Protein AF-A0A2N4T3F5-F1 (afdb_monomer_lite)

Organism: NCBI:txid446860

Secondary structure (DSSP, 8-state):
-------------------------SSGGGS-TT----SSHHHHHHHHHHTT-------EEE-TTTT--EEEEESSSSEEEEEESSHHHHHHHHHHHHTSTT-EEEEETTEEEEES-HHHHHHHHHHH--EEEE---

Sequence (137 aa):
MRRTTTTALLSLTALALTGCGPSTPAVESMIPAGGVRFDDAGALRRAVVEAGARCPGEQVVRDTGGGTDSTVLACDQDLLLGVADSERMEQQMIEGLEGIDGIHYLVQGNWVAASQDRARLEEIREDLGGEITSTSR

pLDDT: mean 79.3, std 19.13, range [38.88, 96.62]

Radius of gyration: 26.07 Å; chains: 1; bounding box: 35×50×102 Å

Structure (mmCIF, N/CA/C/O backbone):
data_AF-A0A2N4T3F5-F1
#
_entry.id   AF-A0A2N4T3F5-F1
#
loop_
_atom_site.group_PDB
_atom_site.id
_atom_site.type_symbol
_atom_site.label_atom_id
_atom_site.label_alt_id
_atom_site.label_comp_id
_atom_site.label_asym_id
_atom_site.label_entity_id
_atom_site.label_seq_id
_atom_site.pdbx_PDB_ins_code
_atom_site.Cartn_x
_atom_site.Cartn_y
_atom_site.Cartn_z
_atom_site.occupancy
_atom_site.B_iso_or_equiv
_atom_site.auth_seq_id
_atom_site.auth_comp_id
_atom_site.auth_asym_id
_atom_site.auth_atom_id
_atom_site.pdbx_PDB_model_num
ATOM 1 N N . MET A 1 1 ? 19.563 -31.523 82.888 1.00 38.88 1 MET A N 1
ATOM 2 C CA . MET A 1 1 ? 20.868 -31.398 82.190 1.00 38.88 1 MET A CA 1
ATOM 3 C C . MET A 1 1 ? 20.667 -31.912 80.762 1.00 38.88 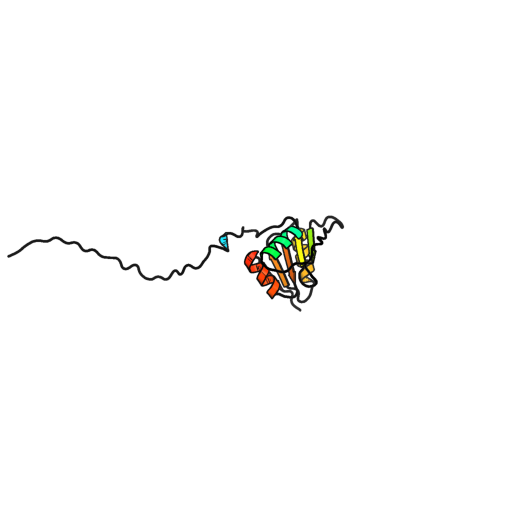1 MET A C 1
ATOM 5 O O . MET A 1 1 ? 20.161 -33.013 80.643 1.00 38.88 1 MET A O 1
ATOM 9 N N . ARG A 1 2 ? 20.649 -31.037 79.733 1.00 46.22 2 ARG A N 1
ATOM 10 C CA . ARG A 1 2 ? 21.718 -30.798 78.711 1.00 46.22 2 ARG A CA 1
ATOM 11 C C . ARG A 1 2 ? 22.147 -32.093 77.986 1.00 46.22 2 ARG A C 1
ATOM 13 O O . ARG A 1 2 ? 22.537 -33.003 78.693 1.00 46.22 2 ARG A O 1
ATOM 20 N N . ARG A 1 3 ? 22.214 -32.270 76.656 1.00 47.47 3 ARG A N 1
ATOM 21 C CA . ARG A 1 3 ? 22.131 -31.522 75.361 1.00 47.47 3 ARG A CA 1
ATOM 22 C C . ARG A 1 3 ? 21.844 -32.631 74.282 1.00 47.47 3 ARG A C 1
ATOM 24 O O . ARG A 1 3 ? 21.916 -33.796 74.644 1.00 47.47 3 ARG A O 1
ATOM 31 N N . THR A 1 4 ? 21.517 -32.457 72.993 1.00 50.81 4 THR A N 1
ATOM 32 C CA . THR A 1 4 ? 22.146 -31.633 71.940 1.00 50.81 4 THR A CA 1
ATOM 33 C C . THR A 1 4 ? 21.348 -31.786 70.618 1.00 50.81 4 THR A C 1
ATOM 35 O O . THR A 1 4 ? 21.002 -32.901 70.250 1.00 50.81 4 THR A O 1
ATOM 38 N N . THR A 1 5 ? 21.078 -30.655 69.950 1.00 55.38 5 THR A N 1
ATOM 39 C CA . THR A 1 5 ? 21.082 -30.366 68.488 1.00 55.38 5 THR A CA 1
ATOM 40 C C . THR A 1 5 ? 20.755 -31.450 67.449 1.00 55.38 5 THR A C 1
ATOM 42 O O . THR A 1 5 ? 21.486 -32.425 67.342 1.00 55.38 5 THR A O 1
ATOM 45 N N . THR A 1 6 ? 19.859 -31.139 66.498 1.00 55.00 6 THR A N 1
ATOM 46 C CA . THR A 1 6 ? 20.244 -30.904 65.085 1.00 55.00 6 THR A CA 1
ATOM 47 C C . THR A 1 6 ? 19.205 -30.026 64.382 1.00 55.00 6 THR A C 1
ATOM 49 O O . THR A 1 6 ? 17.999 -30.224 64.482 1.00 55.00 6 THR A O 1
ATOM 52 N N . THR A 1 7 ? 19.741 -29.013 63.721 1.00 55.56 7 THR A N 1
ATOM 53 C CA . THR A 1 7 ? 19.132 -27.943 62.942 1.00 55.56 7 THR A CA 1
ATOM 54 C C . THR A 1 7 ? 18.691 -28.453 61.569 1.00 55.56 7 THR A C 1
ATOM 56 O O . THR A 1 7 ? 19.468 -29.130 60.905 1.00 55.56 7 THR A O 1
ATOM 59 N N . ALA A 1 8 ? 17.516 -28.050 61.089 1.00 49.25 8 ALA A N 1
ATOM 60 C CA . ALA A 1 8 ? 17.237 -27.974 59.654 1.00 49.25 8 ALA A CA 1
ATOM 61 C C . ALA A 1 8 ? 16.260 -26.818 59.403 1.00 49.25 8 ALA A C 1
ATOM 63 O O . ALA A 1 8 ? 15.043 -26.973 59.425 1.00 49.25 8 ALA A O 1
ATOM 64 N N . LEU A 1 9 ? 16.835 -25.627 59.237 1.00 51.06 9 LEU A N 1
ATOM 65 C CA . LEU A 1 9 ? 16.166 -24.454 58.688 1.00 51.06 9 LEU A CA 1
ATOM 66 C C . LEU A 1 9 ? 15.912 -24.715 57.201 1.00 51.06 9 LEU A C 1
ATOM 68 O O . LEU A 1 9 ? 16.823 -24.593 56.387 1.00 51.06 9 LEU A O 1
ATOM 72 N N . LEU A 1 10 ? 14.684 -25.080 56.843 1.00 47.75 10 LEU A N 1
ATOM 73 C CA . LEU A 1 10 ? 14.211 -24.982 55.465 1.00 47.75 10 LEU A CA 1
ATOM 74 C C . LEU A 1 10 ? 13.584 -23.602 55.290 1.00 47.75 10 LEU A C 1
ATOM 76 O O . LEU A 1 10 ? 12.380 -23.403 55.427 1.00 47.75 10 LEU A O 1
ATOM 80 N N . SER A 1 11 ? 14.457 -22.631 55.041 1.00 50.91 11 SER A N 1
ATOM 81 C CA . SER A 1 11 ? 14.095 -21.303 54.567 1.00 50.91 11 SER A CA 1
ATOM 82 C C . SER A 1 11 ? 13.533 -21.441 53.151 1.00 50.91 11 SER A C 1
ATOM 84 O O . SER A 1 11 ? 14.293 -21.446 52.185 1.00 50.91 11 SER A O 1
ATOM 86 N N . LEU A 1 12 ? 12.212 -21.584 53.009 1.00 48.00 12 LEU A N 1
ATOM 87 C CA . LEU A 1 12 ? 11.568 -21.344 51.720 1.00 48.00 12 LEU A CA 1
ATOM 88 C C . LEU A 1 12 ? 11.599 -19.839 51.471 1.00 48.00 12 LEU A C 1
ATOM 90 O O . LEU A 1 12 ? 10.837 -19.067 52.051 1.00 48.00 12 LEU A O 1
ATOM 94 N N . THR A 1 13 ? 12.534 -19.434 50.623 1.00 58.72 13 THR A N 1
ATOM 95 C CA . THR A 1 13 ? 12.577 -18.135 49.969 1.00 58.72 13 THR A CA 1
ATOM 96 C C . THR A 1 13 ? 11.233 -17.888 49.289 1.00 58.72 13 THR A C 1
ATOM 98 O O . THR A 1 13 ? 10.911 -18.493 48.268 1.00 58.72 13 THR A O 1
ATOM 101 N N . ALA A 1 14 ? 10.434 -16.998 49.877 1.00 55.06 14 ALA A N 1
ATOM 102 C CA . ALA A 1 14 ? 9.305 -16.387 49.203 1.00 55.06 14 ALA A CA 1
ATOM 103 C C . ALA A 1 14 ? 9.847 -15.658 47.967 1.00 55.06 14 ALA A C 1
ATOM 105 O O . ALA A 1 14 ? 10.547 -14.651 48.093 1.00 55.06 14 ALA A O 1
ATOM 106 N N . LEU A 1 15 ? 9.575 -16.202 46.778 1.00 51.78 15 LEU A N 1
ATOM 107 C CA . LEU A 1 15 ? 9.784 -15.480 45.532 1.00 51.78 15 LEU A CA 1
ATOM 108 C C . LEU A 1 15 ? 8.882 -14.250 45.568 1.00 51.78 15 LEU A C 1
ATOM 110 O O . LEU A 1 15 ? 7.655 -14.348 45.592 1.00 51.78 15 LEU A O 1
ATOM 114 N N . ALA A 1 16 ? 9.534 -13.096 45.645 1.00 53.00 16 ALA A N 1
ATOM 115 C CA . ALA A 1 16 ? 8.909 -11.799 45.559 1.00 53.00 16 ALA A CA 1
ATOM 116 C C . ALA A 1 16 ? 8.069 -11.714 44.279 1.00 53.00 16 ALA A C 1
ATOM 118 O O . ALA A 1 16 ? 8.553 -11.981 43.178 1.00 53.00 16 ALA A O 1
ATOM 119 N N . LEU A 1 17 ? 6.810 -11.313 44.450 1.00 51.47 17 LEU A N 1
ATOM 120 C CA . LEU A 1 17 ? 5.971 -10.788 43.387 1.00 51.47 17 LEU A CA 1
ATOM 121 C C . LEU A 1 17 ? 6.626 -9.512 42.844 1.00 51.47 17 LEU A C 1
ATOM 123 O O . LEU A 1 17 ? 6.356 -8.412 43.319 1.00 51.47 17 LEU A O 1
ATOM 127 N N . THR A 1 18 ? 7.466 -9.642 41.828 1.00 54.97 18 THR A N 1
ATOM 128 C CA . THR A 1 18 ? 7.638 -8.577 40.843 1.00 54.97 18 THR A CA 1
ATOM 129 C C . THR A 1 18 ? 6.890 -9.025 39.606 1.00 54.97 18 THR A C 1
ATOM 131 O O . THR A 1 18 ? 7.305 -9.962 38.925 1.00 54.97 18 THR A O 1
ATOM 134 N N . GLY A 1 19 ? 5.736 -8.400 39.377 1.00 48.56 19 GLY A N 1
ATOM 135 C CA . GLY A 1 19 ? 4.934 -8.613 38.187 1.00 48.56 19 GLY A CA 1
ATOM 136 C C . GLY A 1 19 ? 5.783 -8.430 36.934 1.00 48.56 19 GLY A C 1
ATOM 137 O O . GLY A 1 19 ? 6.202 -7.327 36.608 1.00 48.56 19 GLY A O 1
ATOM 138 N N . CYS A 1 20 ? 6.011 -9.524 36.229 1.00 54.50 20 CYS A N 1
ATOM 139 C CA . CYS A 1 20 ? 6.160 -9.515 34.789 1.00 54.50 20 CYS A CA 1
ATOM 140 C C . CYS A 1 20 ? 4.959 -10.303 34.298 1.00 54.50 20 CYS A C 1
ATOM 142 O O . CYS A 1 20 ? 4.955 -11.533 34.312 1.00 54.50 20 CYS A O 1
ATOM 144 N N . GLY A 1 21 ? 3.894 -9.579 33.949 1.00 47.06 21 GLY A N 1
ATOM 145 C CA . GLY A 1 21 ? 2.911 -10.154 33.047 1.00 47.06 21 GLY A CA 1
ATOM 146 C C . GLY A 1 21 ? 3.652 -10.654 31.803 1.00 47.06 21 GLY A C 1
ATOM 147 O O . GLY A 1 21 ? 4.708 -10.105 31.469 1.00 47.06 21 GLY A O 1
ATOM 148 N N . PRO A 1 22 ? 3.161 -11.696 31.122 1.00 48.56 22 PRO A N 1
ATOM 149 C CA . PRO A 1 22 ? 3.634 -11.985 29.784 1.00 48.56 22 PRO A CA 1
ATOM 150 C C . PRO A 1 22 ? 3.194 -10.816 28.895 1.00 48.56 22 PRO A C 1
ATOM 1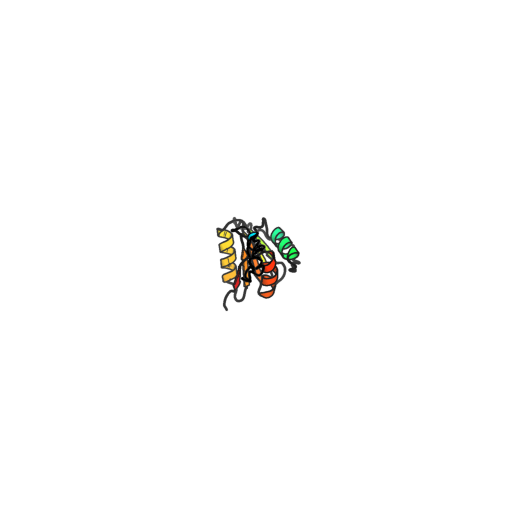52 O O . PRO A 1 22 ? 2.140 -10.853 28.271 1.00 48.56 22 PRO A O 1
ATOM 155 N N . SER A 1 23 ? 3.977 -9.739 28.885 1.00 51.09 23 SER A N 1
ATOM 156 C CA . SER A 1 23 ? 3.979 -8.772 27.801 1.00 51.09 23 SER A CA 1
ATOM 157 C C . SER A 1 23 ? 4.426 -9.574 26.598 1.00 51.09 23 SER A C 1
ATOM 159 O O . SER A 1 23 ? 5.595 -9.922 26.526 1.00 51.09 23 SER A O 1
ATOM 161 N N . THR A 1 24 ? 3.496 -9.974 25.742 1.00 53.34 24 THR A N 1
ATOM 162 C CA . THR A 1 24 ? 3.754 -10.653 24.474 1.00 53.34 24 THR A CA 1
ATOM 163 C C . THR A 1 24 ? 4.711 -9.809 23.625 1.00 53.34 24 THR A C 1
ATOM 165 O O . THR A 1 24 ? 4.255 -8.813 23.074 1.00 53.34 24 THR A O 1
ATOM 168 N N . PRO A 1 25 ? 6.001 -10.171 23.453 1.00 45.28 25 PRO A N 1
ATOM 169 C CA . PRO A 1 25 ? 6.904 -9.487 22.530 1.00 45.28 25 PRO A CA 1
ATOM 170 C C . PRO A 1 25 ? 7.242 -10.408 21.342 1.00 45.28 25 PRO A C 1
ATOM 172 O O . PRO A 1 25 ? 8.285 -10.276 20.705 1.00 45.28 25 PRO A O 1
ATOM 175 N N . ALA A 1 26 ? 6.407 -11.423 21.098 1.00 44.38 26 ALA A N 1
ATOM 176 C CA . ALA A 1 26 ? 6.753 -12.543 20.231 1.00 44.38 26 ALA A CA 1
ATOM 177 C C . ALA A 1 26 ? 6.245 -12.386 18.792 1.00 44.38 26 ALA A C 1
ATOM 179 O O . ALA A 1 26 ? 6.679 -13.147 17.940 1.00 44.38 26 ALA A O 1
ATOM 180 N N . VAL A 1 27 ? 5.356 -11.428 18.507 1.00 48.53 27 VAL A N 1
ATOM 181 C CA . VAL A 1 27 ? 4.818 -11.247 17.144 1.00 48.53 27 VAL A CA 1
ATOM 182 C C . VAL A 1 27 ? 5.599 -10.175 16.376 1.00 48.53 27 VAL A C 1
ATOM 184 O O . VAL A 1 27 ? 6.020 -10.425 15.252 1.00 48.53 27 VAL A O 1
ATOM 187 N N . GLU A 1 28 ? 5.934 -9.043 17.008 1.00 43.72 28 GLU A N 1
ATOM 188 C CA . GLU A 1 28 ? 6.755 -7.989 16.378 1.00 43.72 28 GLU A CA 1
ATOM 189 C C . GLU A 1 28 ? 8.173 -8.454 16.010 1.00 43.72 28 GLU A C 1
ATOM 191 O O . GLU A 1 28 ? 8.761 -7.958 15.055 1.00 43.72 28 GLU A O 1
ATOM 196 N N . SER A 1 29 ? 8.725 -9.440 16.723 1.00 39.16 29 SER A N 1
ATOM 197 C CA . SER A 1 29 ? 10.083 -9.949 16.484 1.00 39.16 29 SER A CA 1
ATOM 198 C C . SER A 1 29 ? 10.195 -10.948 15.321 1.00 39.16 29 SER A C 1
ATOM 200 O O . SER A 1 29 ? 11.310 -11.339 14.974 1.00 39.16 29 SER A O 1
ATOM 202 N N . MET A 1 30 ? 9.078 -11.350 14.700 1.00 49.31 30 MET A N 1
ATOM 203 C CA . MET A 1 30 ? 9.072 -12.217 13.509 1.00 49.31 30 MET A CA 1
ATOM 204 C C . MET A 1 30 ? 8.975 -11.446 12.190 1.00 49.31 30 MET A C 1
ATOM 206 O O . MET A 1 30 ? 9.189 -12.039 11.132 1.00 49.31 30 MET A O 1
ATOM 210 N N . ILE A 1 31 ? 8.688 -10.143 12.229 1.00 51.91 31 ILE A N 1
ATOM 211 C CA . ILE A 1 31 ? 8.688 -9.314 11.026 1.00 51.91 31 ILE A CA 1
ATOM 212 C C . ILE A 1 31 ? 10.153 -8.945 10.740 1.00 51.91 31 ILE A C 1
ATOM 214 O O . ILE A 1 31 ? 10.786 -8.290 11.572 1.00 51.91 31 ILE A O 1
ATOM 218 N N . PRO A 1 32 ? 10.747 -9.392 9.615 1.00 49.75 32 PRO A N 1
ATOM 219 C CA . PRO A 1 32 ? 12.133 -9.067 9.295 1.00 49.75 32 PRO A CA 1
ATOM 220 C C . PRO A 1 32 ? 12.329 -7.547 9.275 1.00 49.75 32 PRO A C 1
ATOM 222 O O . PRO A 1 32 ? 11.419 -6.807 8.915 1.00 49.75 32 PRO A O 1
ATOM 225 N N . ALA A 1 33 ? 13.534 -7.076 9.610 1.00 49.34 33 ALA A N 1
ATOM 226 C CA . ALA A 1 33 ? 13.867 -5.649 9.747 1.00 49.34 33 ALA A CA 1
ATOM 227 C C . ALA A 1 33 ? 13.702 -4.798 8.459 1.00 49.34 33 ALA A C 1
ATOM 229 O O . ALA A 1 33 ? 14.014 -3.614 8.469 1.00 49.34 33 ALA A O 1
ATOM 230 N N . GLY A 1 34 ? 13.216 -5.388 7.363 1.00 55.53 34 GLY A N 1
ATOM 231 C CA . GLY A 1 34 ? 12.818 -4.715 6.124 1.00 55.53 34 GLY A CA 1
ATOM 232 C C . GLY A 1 34 ? 11.365 -4.985 5.710 1.00 55.53 34 GLY A C 1
ATOM 233 O O . GLY A 1 34 ? 11.025 -4.752 4.556 1.00 55.53 34 GLY A O 1
ATOM 234 N N . GLY A 1 35 ? 10.531 -5.509 6.614 1.00 70.38 35 GLY A N 1
ATOM 235 C CA . GLY A 1 35 ? 9.129 -5.822 6.356 1.00 70.38 35 GLY A CA 1
ATOM 236 C C . GLY A 1 35 ? 8.898 -7.009 5.416 1.00 70.38 35 GLY A C 1
ATOM 237 O O . GLY A 1 35 ? 9.827 -7.568 4.829 1.00 70.38 35 GLY A O 1
ATOM 238 N N . VAL A 1 36 ? 7.635 -7.416 5.279 1.00 85.81 36 VAL A N 1
ATOM 239 C CA . VAL A 1 36 ? 7.225 -8.379 4.246 1.00 85.81 36 VAL A CA 1
ATOM 240 C C . VAL A 1 36 ? 7.406 -7.724 2.876 1.00 85.81 36 VAL A C 1
ATOM 242 O O . VAL A 1 36 ? 7.073 -6.554 2.701 1.00 85.81 36 VAL A O 1
ATOM 245 N N . ARG A 1 37 ? 7.943 -8.475 1.913 1.00 90.94 37 ARG A N 1
ATOM 246 C CA . ARG A 1 37 ? 8.109 -8.043 0.520 1.00 90.94 37 ARG A CA 1
ATOM 247 C C . ARG A 1 37 ? 7.278 -8.922 -0.402 1.00 90.94 37 ARG A C 1
ATOM 249 O O . ARG A 1 37 ? 7.089 -10.102 -0.114 1.00 90.94 37 ARG A O 1
ATOM 256 N N . PHE A 1 38 ? 6.840 -8.358 -1.520 1.00 92.75 38 PHE A N 1
ATOM 257 C CA . PHE A 1 38 ? 6.033 -9.056 -2.518 1.00 92.75 38 PHE A CA 1
ATOM 258 C C . PHE A 1 38 ? 6.656 -8.952 -3.907 1.00 92.7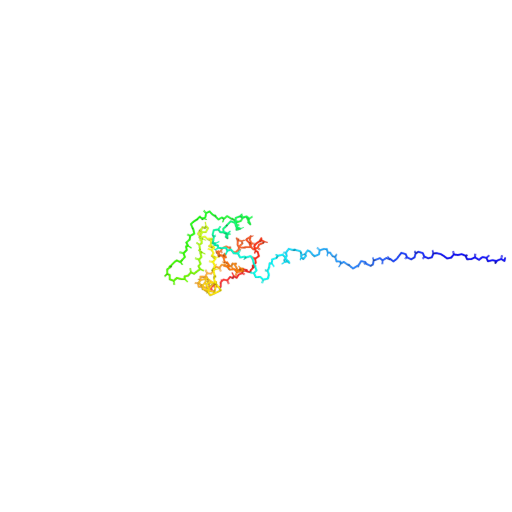5 38 PHE A C 1
ATOM 260 O O . PHE A 1 38 ? 7.284 -7.946 -4.232 1.00 92.75 38 PHE A O 1
ATOM 267 N N . ASP A 1 39 ? 6.458 -9.994 -4.717 1.00 91.56 39 ASP A N 1
ATOM 268 C CA . ASP A 1 39 ? 6.935 -10.041 -6.105 1.00 91.56 39 ASP A CA 1
ATOM 269 C C . ASP A 1 39 ? 6.088 -9.163 -7.041 1.00 91.56 39 ASP A C 1
ATOM 271 O O . ASP A 1 39 ? 6.598 -8.609 -8.010 1.00 91.56 39 ASP A O 1
ATOM 275 N N . ASP A 1 40 ? 4.782 -9.052 -6.773 1.00 92.81 40 ASP A N 1
ATOM 276 C CA . ASP A 1 40 ? 3.848 -8.229 -7.539 1.00 92.81 40 ASP A CA 1
ATOM 277 C C . ASP A 1 40 ? 2.576 -7.886 -6.736 1.00 92.81 40 ASP A C 1
ATOM 279 O O . ASP A 1 40 ? 2.295 -8.452 -5.673 1.00 92.81 40 ASP A O 1
ATOM 283 N N . ALA A 1 41 ? 1.767 -6.966 -7.266 1.00 94.62 41 ALA A N 1
ATOM 284 C CA . ALA A 1 41 ? 0.504 -6.535 -6.669 1.00 94.62 41 ALA A CA 1
ATOM 285 C C . ALA A 1 41 ? -0.545 -7.661 -6.572 1.00 94.62 41 ALA A C 1
ATOM 287 O O . ALA A 1 41 ? -1.461 -7.589 -5.753 1.00 94.62 41 ALA A O 1
ATOM 288 N N . GLY A 1 42 ? -0.423 -8.727 -7.368 1.00 95.19 42 GLY A N 1
ATOM 289 C CA . GLY A 1 42 ? -1.256 -9.922 -7.251 1.00 95.19 42 GLY A CA 1
ATOM 290 C C . GLY A 1 42 ? -0.874 -10.791 -6.049 1.00 95.19 42 GLY A C 1
ATOM 291 O O . GLY A 1 42 ? -1.754 -11.372 -5.413 1.00 95.19 42 GLY A O 1
ATOM 292 N N . ALA A 1 43 ? 0.414 -10.878 -5.715 1.00 95.25 43 ALA A N 1
ATOM 293 C CA . ALA A 1 43 ?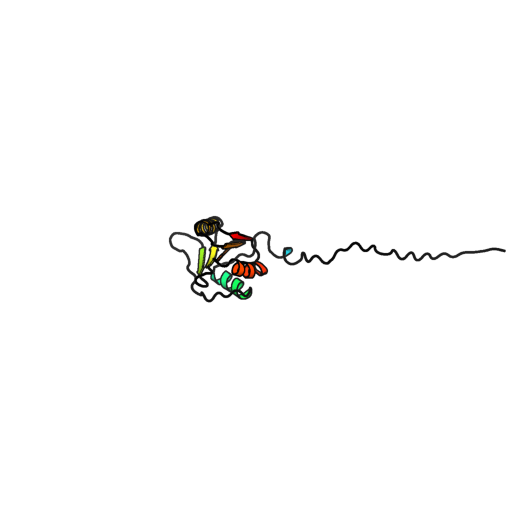 0.906 -11.503 -4.492 1.00 95.25 43 ALA A CA 1
ATOM 294 C C . ALA A 1 43 ? 0.485 -10.707 -3.257 1.00 95.25 43 ALA A C 1
ATOM 296 O O . ALA A 1 43 ? -0.076 -11.291 -2.330 1.00 95.25 43 ALA A O 1
ATOM 297 N N . LEU A 1 44 ? 0.639 -9.381 -3.302 1.00 96.31 44 LEU A N 1
ATOM 298 C CA . LEU A 1 44 ? 0.136 -8.488 -2.262 1.00 96.31 44 LEU A CA 1
ATOM 299 C C . LEU A 1 44 ? -1.382 -8.627 -2.079 1.00 96.31 44 LEU A C 1
ATOM 301 O O . LEU A 1 44 ? -1.844 -8.762 -0.952 1.00 96.31 44 LEU A O 1
ATOM 305 N N . ARG A 1 45 ? -2.168 -8.694 -3.167 1.00 96.62 45 ARG A N 1
ATOM 306 C CA . ARG A 1 45 ? -3.619 -8.942 -3.083 1.00 96.62 45 ARG A CA 1
ATOM 307 C C . ARG A 1 45 ? -3.941 -10.193 -2.274 1.00 96.62 45 ARG A C 1
ATOM 309 O O . ARG A 1 45 ? -4.853 -10.157 -1.455 1.00 96.62 45 ARG A O 1
ATOM 316 N N . ARG A 1 46 ? -3.254 -11.310 -2.537 1.00 96.00 46 ARG A N 1
ATOM 317 C CA . ARG A 1 46 ? -3.517 -12.567 -1.818 1.00 96.00 46 ARG A CA 1
ATOM 318 C C . ARG A 1 46 ? -3.276 -12.393 -0.323 1.00 96.00 46 ARG A C 1
ATOM 320 O O . ARG A 1 46 ? -4.153 -12.756 0.445 1.00 96.00 46 ARG A O 1
ATOM 327 N N . ALA A 1 47 ? -2.170 -11.755 0.057 1.00 95.19 47 ALA A N 1
ATOM 328 C CA . ALA A 1 47 ? -1.861 -11.470 1.456 1.00 95.19 47 ALA A CA 1
ATOM 329 C C . ALA A 1 47 ? -2.892 -10.532 2.109 1.00 95.19 47 ALA A C 1
ATOM 331 O O . ALA A 1 47 ? -3.339 -10.788 3.218 1.00 95.19 47 ALA A O 1
ATOM 332 N N . VAL A 1 48 ? -3.338 -9.491 1.399 1.00 94.25 48 VAL A N 1
ATOM 333 C CA . VAL A 1 48 ? -4.396 -8.573 1.859 1.00 94.25 48 VAL A CA 1
ATOM 334 C C . VAL A 1 48 ? -5.732 -9.302 2.066 1.00 94.25 48 VAL A C 1
ATOM 336 O O . VAL A 1 48 ? -6.431 -9.042 3.040 1.00 94.25 48 VAL A O 1
ATOM 339 N N . VAL A 1 49 ? -6.089 -10.239 1.180 1.00 94.94 49 VAL A N 1
ATOM 340 C CA . VAL A 1 49 ? -7.304 -11.062 1.324 1.00 94.94 49 VAL A CA 1
ATOM 341 C C . VAL A 1 49 ? -7.174 -12.077 2.459 1.00 94.94 49 VAL A C 1
ATOM 343 O O . VAL A 1 49 ? -8.143 -12.311 3.180 1.00 94.94 49 VAL A O 1
ATOM 346 N N . GLU A 1 50 ? -5.995 -12.673 2.635 1.00 93.19 50 GLU A N 1
ATOM 347 C CA . GLU A 1 50 ? -5.690 -13.559 3.763 1.00 93.19 50 GLU A CA 1
ATOM 348 C C . GLU A 1 50 ? -5.745 -12.811 5.102 1.00 93.19 50 GLU A C 1
ATOM 350 O O . GLU A 1 50 ? -6.225 -13.386 6.076 1.00 93.19 50 GLU A O 1
ATOM 355 N N . ALA A 1 51 ? -5.387 -11.522 5.111 1.00 89.19 51 ALA A N 1
ATOM 356 C CA . ALA A 1 51 ? -5.559 -10.604 6.238 1.00 89.19 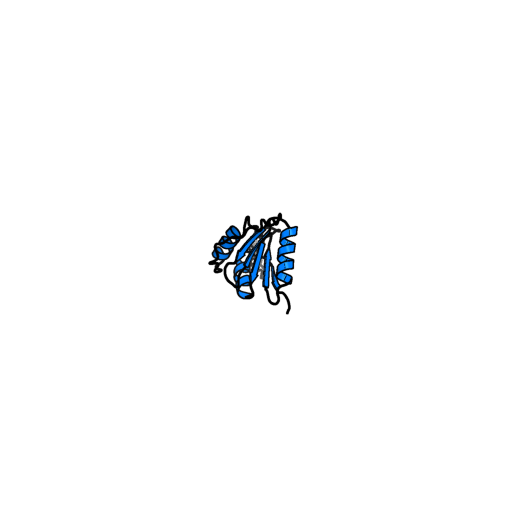51 ALA A CA 1
ATOM 357 C C . ALA A 1 51 ? -7.022 -10.162 6.478 1.00 89.19 51 ALA A C 1
ATOM 359 O O . ALA A 1 51 ? -7.313 -9.299 7.299 1.00 89.19 51 ALA A O 1
ATOM 360 N N . GLY A 1 52 ? -7.981 -10.720 5.730 1.00 85.69 52 GLY A N 1
ATOM 361 C CA . GLY A 1 52 ? -9.414 -10.476 5.911 1.00 85.69 52 GLY A CA 1
ATOM 362 C C . GLY A 1 52 ? -9.979 -9.280 5.140 1.00 85.69 52 GLY A C 1
ATOM 363 O O . GLY A 1 52 ? -11.204 -9.138 5.058 1.00 85.69 52 GLY A O 1
ATOM 364 N N . ALA A 1 53 ? -9.139 -8.464 4.500 1.00 90.00 53 ALA A N 1
ATOM 365 C CA . ALA A 1 53 ? -9.609 -7.331 3.715 1.00 90.00 53 ALA A CA 1
ATOM 366 C C . ALA A 1 53 ? -10.207 -7.785 2.372 1.00 90.00 53 ALA A C 1
ATOM 368 O O . ALA A 1 53 ? -9.699 -8.656 1.663 1.00 90.00 53 ALA A O 1
ATOM 369 N N . ARG A 1 54 ? -11.309 -7.152 1.958 1.00 92.44 54 ARG A N 1
ATOM 370 C CA . ARG A 1 54 ? -11.913 -7.435 0.647 1.00 92.44 54 ARG A CA 1
ATOM 371 C C . ARG A 1 54 ? -11.094 -6.792 -0.468 1.00 92.44 54 ARG A C 1
ATOM 373 O O . ARG A 1 54 ? -10.866 -5.587 -0.444 1.00 92.44 54 ARG A O 1
ATOM 380 N N . CYS A 1 55 ? -10.745 -7.573 -1.486 1.00 94.06 55 CYS A N 1
ATOM 381 C CA . CYS A 1 55 ? -10.105 -7.074 -2.700 1.00 94.06 55 CYS A CA 1
ATOM 382 C C . CYS A 1 55 ? -10.633 -7.817 -3.940 1.00 94.06 55 CYS A C 1
ATOM 384 O O . CYS A 1 55 ? -10.042 -8.814 -4.355 1.00 94.06 55 CYS A O 1
ATOM 386 N N . PRO A 1 56 ? -11.778 -7.391 -4.509 1.00 92.69 56 PRO A N 1
ATOM 387 C CA . PRO A 1 56 ? -12.369 -8.056 -5.672 1.00 92.69 56 PRO A CA 1
ATOM 388 C C . PRO A 1 56 ? -11.612 -7.788 -6.982 1.00 92.69 56 PRO A C 1
ATOM 390 O O . PRO A 1 56 ? -11.838 -8.491 -7.963 1.00 92.69 56 PRO A O 1
ATOM 393 N N . GLY A 1 57 ? -10.735 -6.783 -7.023 1.00 89.75 57 GLY A N 1
ATOM 394 C CA . GLY A 1 57 ? -9.910 -6.476 -8.185 1.00 89.75 57 GLY A CA 1
ATOM 395 C C . GLY A 1 57 ? -8.944 -7.604 -8.543 1.00 89.75 57 GLY A C 1
ATOM 396 O O . GLY A 1 57 ? -8.196 -8.097 -7.702 1.00 89.75 57 GLY A O 1
ATOM 397 N N . GLU A 1 58 ? -8.924 -7.996 -9.816 1.00 89.38 58 GLU A N 1
ATOM 398 C CA . GLU A 1 58 ? -8.033 -9.056 -10.316 1.00 89.38 58 GLU A CA 1
ATOM 399 C C . GLU A 1 58 ? -7.025 -8.561 -11.354 1.00 89.38 58 GLU A C 1
ATOM 401 O O . GLU A 1 58 ? -6.021 -9.231 -11.609 1.00 89.38 58 GLU A O 1
ATOM 406 N N . GLN A 1 59 ? -7.270 -7.388 -11.941 1.00 90.38 59 GLN A N 1
ATOM 407 C CA . GLN A 1 59 ? -6.419 -6.832 -12.980 1.00 90.38 59 GLN A CA 1
ATOM 408 C C . GLN A 1 59 ? -5.182 -6.179 -12.362 1.00 90.38 59 GLN A C 1
ATOM 410 O O . GLN A 1 59 ? -5.266 -5.137 -11.716 1.00 90.38 59 GLN A O 1
ATOM 415 N N . VAL A 1 60 ? -4.027 -6.793 -12.607 1.00 89.88 60 VAL A N 1
ATOM 416 C CA . VAL A 1 60 ? -2.721 -6.195 -12.324 1.00 89.88 60 VAL A CA 1
ATOM 417 C C . VAL A 1 60 ? -2.300 -5.375 -13.536 1.00 89.88 60 VAL A C 1
ATOM 419 O O . VAL A 1 60 ? -2.235 -5.891 -14.654 1.00 89.88 60 VAL A O 1
ATOM 422 N N . VAL A 1 61 ? -1.994 -4.102 -13.316 1.00 87.75 61 VAL A N 1
ATOM 423 C CA . VAL A 1 61 ? -1.352 -3.243 -14.307 1.00 87.75 61 VAL A CA 1
ATOM 424 C C . VAL A 1 61 ? 0.138 -3.231 -14.003 1.00 87.75 61 VAL A C 1
ATOM 426 O O . VAL A 1 61 ? 0.560 -2.899 -12.895 1.00 87.75 61 VAL A O 1
ATOM 429 N N . ARG A 1 62 ? 0.941 -3.620 -14.992 1.00 84.25 62 ARG A N 1
ATOM 430 C CA . ARG A 1 62 ? 2.389 -3.435 -14.957 1.00 84.25 62 ARG A CA 1
ATOM 431 C C . ARG A 1 62 ? 2.685 -2.143 -15.686 1.00 84.25 62 ARG A C 1
ATOM 433 O O . ARG A 1 62 ? 2.295 -2.008 -16.848 1.00 84.25 62 ARG A O 1
ATOM 440 N N . ASP A 1 63 ? 3.340 -1.207 -15.023 1.00 69.50 63 ASP A N 1
ATOM 441 C CA . ASP A 1 63 ? 3.728 0.013 -15.706 1.00 69.50 63 ASP A CA 1
ATOM 442 C C . ASP A 1 63 ? 4.957 -0.289 -16.577 1.00 69.50 63 ASP A C 1
ATOM 444 O O . ASP A 1 63 ? 6.093 -0.368 -16.136 1.00 69.50 63 ASP A O 1
ATOM 448 N N . THR A 1 64 ? 4.719 -0.608 -17.847 1.00 56.84 64 THR A N 1
ATOM 449 C CA . THR A 1 64 ? 5.785 -0.902 -18.818 1.00 56.84 64 THR A CA 1
ATOM 450 C C . THR A 1 64 ? 6.173 0.331 -19.638 1.00 56.84 64 THR A C 1
ATOM 452 O O . THR A 1 64 ? 6.949 0.216 -20.585 1.00 56.84 64 THR A O 1
ATOM 455 N N . GLY A 1 65 ? 5.644 1.514 -19.304 1.00 48.69 65 GLY A N 1
ATOM 456 C CA . GLY A 1 65 ? 5.712 2.739 -20.109 1.00 48.69 65 GLY A CA 1
ATOM 457 C C . GLY A 1 65 ? 7.070 3.449 -20.171 1.00 48.69 65 GLY A C 1
ATOM 458 O O . GLY A 1 65 ? 7.125 4.588 -20.628 1.00 48.69 65 GLY A O 1
ATOM 459 N N . GLY A 1 66 ? 8.160 2.807 -19.737 1.00 48.84 66 GLY A N 1
ATOM 460 C CA . GLY A 1 66 ? 9.507 3.393 -19.782 1.00 48.84 66 GLY A CA 1
ATOM 461 C C . GLY A 1 66 ? 10.533 2.860 -18.775 1.00 48.84 66 GLY A C 1
ATOM 462 O O . GLY A 1 66 ? 11.581 3.484 -18.632 1.00 48.84 66 GLY A O 1
ATOM 463 N N . GLY A 1 67 ? 10.270 1.741 -18.086 1.00 46.06 67 GLY A N 1
ATOM 464 C CA . GLY A 1 67 ? 11.172 1.187 -17.059 1.00 46.06 67 GLY A CA 1
ATOM 465 C C . GLY A 1 67 ? 10.722 1.465 -15.625 1.00 46.06 67 GLY A C 1
ATOM 466 O O . GLY A 1 67 ? 11.544 1.699 -14.738 1.00 46.06 67 GLY A O 1
ATOM 467 N N . THR A 1 68 ? 9.416 1.506 -15.387 1.00 56.91 68 THR A N 1
ATOM 468 C CA . THR A 1 68 ? 8.866 1.548 -14.040 1.00 56.91 68 THR A CA 1
ATOM 469 C C . THR A 1 68 ? 8.714 0.111 -13.555 1.00 56.91 68 THR A C 1
ATOM 471 O O . THR A 1 68 ? 7.764 -0.596 -13.868 1.00 56.91 68 THR A O 1
ATOM 474 N N . ASP A 1 69 ? 9.741 -0.364 -12.854 1.00 78.38 69 ASP A N 1
ATOM 475 C CA . ASP A 1 69 ? 9.764 -1.679 -12.222 1.00 78.38 69 ASP A CA 1
ATOM 476 C C . ASP A 1 69 ? 8.746 -1.707 -11.067 1.00 78.38 69 ASP A C 1
ATOM 478 O O . ASP A 1 69 ? 9.096 -1.557 -9.898 1.00 78.38 69 ASP A O 1
ATOM 482 N N . SER A 1 70 ? 7.457 -1.744 -11.404 1.00 88.69 70 SER A N 1
ATOM 483 C CA . SER A 1 70 ? 6.359 -1.803 -10.454 1.00 88.69 70 SER A CA 1
ATOM 484 C C . SER A 1 70 ? 5.099 -2.437 -11.026 1.00 88.69 70 SER A C 1
ATOM 486 O O . SER A 1 70 ? 4.874 -2.542 -12.237 1.00 88.69 70 SER A O 1
ATOM 488 N N . THR A 1 71 ? 4.241 -2.865 -10.108 1.00 93.25 71 THR A N 1
ATOM 489 C CA . THR A 1 71 ? 2.906 -3.367 -10.407 1.00 93.25 71 THR A CA 1
ATOM 490 C C . THR A 1 71 ? 1.891 -2.707 -9.490 1.00 93.25 71 THR A C 1
ATOM 492 O O . THR A 1 71 ? 2.164 -2.465 -8.316 1.00 93.25 71 THR A O 1
ATOM 495 N N . VAL A 1 72 ? 0.709 -2.419 -10.028 1.00 92.50 72 VAL A N 1
ATOM 496 C CA . VAL A 1 72 ? -0.410 -1.846 -9.277 1.00 92.50 72 VAL A CA 1
ATOM 497 C C . VAL A 1 72 ? -1.688 -2.626 -9.543 1.00 92.50 72 VAL A C 1
ATOM 499 O O . VAL A 1 72 ? -1.901 -3.163 -10.633 1.00 92.50 72 VAL A O 1
ATOM 502 N N . LEU A 1 73 ? -2.549 -2.699 -8.536 1.00 95.12 73 LEU A N 1
ATOM 503 C CA . LEU A 1 73 ? -3.855 -3.336 -8.608 1.00 95.12 73 LEU A CA 1
ATOM 504 C C . LEU A 1 73 ? -4.850 -2.509 -7.799 1.00 95.12 73 LEU A C 1
ATOM 506 O O . LEU A 1 73 ? -4.668 -2.299 -6.604 1.00 95.12 73 LEU A O 1
ATOM 510 N N . ALA A 1 74 ? -5.924 -2.061 -8.443 1.00 95.81 74 ALA A N 1
ATOM 511 C CA . ALA A 1 74 ? -7.057 -1.471 -7.743 1.00 95.81 74 ALA A CA 1
ATOM 512 C C . ALA A 1 74 ? -7.984 -2.597 -7.277 1.00 95.81 74 ALA A C 1
ATOM 514 O O . ALA A 1 74 ? -8.548 -3.322 -8.099 1.00 95.81 74 ALA A O 1
ATOM 515 N N . CYS A 1 75 ? -8.123 -2.761 -5.964 1.00 94.75 75 CYS A N 1
ATOM 516 C CA . CYS A 1 75 ? -9.058 -3.708 -5.367 1.00 94.75 75 CYS A CA 1
ATOM 517 C C . CYS A 1 75 ? -10.501 -3.296 -5.642 1.00 94.75 75 CYS A C 1
ATOM 519 O O . CYS A 1 75 ? -11.331 -4.133 -5.983 1.00 94.75 75 CYS A O 1
ATOM 521 N N . ASP A 1 76 ? -10.783 -2.008 -5.481 1.00 93.69 76 ASP A N 1
ATOM 522 C CA . ASP A 1 76 ? -12.038 -1.346 -5.808 1.00 93.69 76 ASP A CA 1
ATOM 523 C C . ASP A 1 76 ? -11.773 0.162 -5.996 1.00 93.69 76 ASP A C 1
ATOM 525 O O . ASP A 1 76 ? -10.654 0.556 -6.322 1.00 93.69 76 ASP A O 1
ATOM 529 N N . GLN A 1 77 ? -12.797 1.008 -5.855 1.00 88.88 77 GLN A N 1
ATOM 530 C CA . GLN A 1 77 ? -12.658 2.463 -6.002 1.00 88.88 77 GLN A CA 1
ATOM 531 C C . GLN A 1 77 ? -11.890 3.131 -4.856 1.00 88.88 77 GLN A C 1
ATOM 533 O O . GLN A 1 77 ? -11.507 4.290 -4.988 1.00 88.88 77 GLN A O 1
ATOM 538 N N . ASP A 1 78 ? -11.718 2.431 -3.740 1.00 91.56 78 ASP A N 1
ATOM 539 C CA . ASP A 1 78 ? -11.196 2.986 -2.501 1.00 91.56 78 ASP A CA 1
ATOM 540 C C . ASP A 1 78 ? -9.899 2.312 -2.048 1.00 91.56 78 ASP A C 1
ATOM 542 O O . ASP A 1 78 ? -9.127 2.951 -1.360 1.00 91.56 78 ASP A O 1
ATOM 546 N N . LEU A 1 79 ? -9.605 1.072 -2.443 1.00 95.62 79 LEU A N 1
ATOM 547 C CA . LEU A 1 79 ? -8.349 0.411 -2.082 1.00 95.62 79 LEU A CA 1
ATOM 548 C C . LEU A 1 79 ? -7.460 0.179 -3.309 1.00 95.62 79 LEU A C 1
ATOM 550 O O . LEU A 1 79 ? -7.813 -0.575 -4.220 1.00 95.62 79 LEU A O 1
ATOM 554 N N . LEU A 1 80 ? -6.275 0.787 -3.296 1.00 95.62 80 LEU A N 1
ATOM 555 C CA . LEU A 1 80 ? -5.218 0.614 -4.289 1.00 95.62 80 LEU A CA 1
ATOM 556 C C . LEU A 1 80 ? -4.019 -0.099 -3.662 1.00 95.62 80 LEU A C 1
ATOM 558 O O . LEU A 1 80 ? -3.577 0.255 -2.573 1.00 95.62 80 LEU A O 1
ATOM 562 N N . LEU A 1 81 ? -3.472 -1.077 -4.373 1.00 96.25 81 LEU A N 1
ATOM 563 C CA . LEU A 1 81 ? -2.291 -1.837 -3.985 1.00 96.25 81 LEU A CA 1
ATOM 564 C C . LEU A 1 81 ? -1.162 -1.569 -4.981 1.00 96.25 81 LEU A C 1
ATOM 566 O O . LEU A 1 81 ? -1.389 -1.595 -6.192 1.00 96.25 81 LEU A O 1
ATOM 570 N N . GLY A 1 82 ? 0.049 -1.347 -4.481 1.00 94.75 82 GLY A N 1
ATOM 571 C CA . GLY A 1 82 ? 1.243 -1.112 -5.286 1.00 94.75 82 GLY A CA 1
ATOM 572 C C . GLY A 1 82 ? 2.436 -1.899 -4.765 1.00 94.75 82 GLY A C 1
ATOM 573 O O . GLY A 1 82 ? 2.618 -2.038 -3.559 1.00 94.75 82 GLY A O 1
ATOM 574 N N . VAL A 1 83 ? 3.246 -2.418 -5.682 1.00 94.62 83 VAL A N 1
ATOM 575 C CA . VAL A 1 83 ? 4.514 -3.089 -5.389 1.00 94.62 83 VAL A CA 1
ATOM 576 C C . VAL A 1 83 ? 5.586 -2.504 -6.293 1.00 94.62 83 VAL A C 1
ATOM 578 O O . VAL A 1 83 ? 5.407 -2.441 -7.510 1.00 94.62 83 VAL A O 1
ATOM 581 N N . ALA A 1 84 ? 6.688 -2.079 -5.689 1.00 91.69 84 ALA A N 1
ATOM 582 C CA . ALA A 1 84 ? 7.857 -1.532 -6.352 1.00 91.69 84 ALA A CA 1
ATOM 583 C C . ALA A 1 84 ? 9.000 -2.559 -6.366 1.00 91.69 84 ALA A C 1
ATOM 585 O O . ALA A 1 84 ? 9.297 -3.194 -5.355 1.00 91.69 84 ALA A O 1
ATOM 586 N N . ASP A 1 85 ? 9.708 -2.688 -7.482 1.00 87.94 85 ASP A N 1
ATOM 587 C CA . ASP A 1 85 ? 10.872 -3.575 -7.592 1.00 87.94 85 ASP A CA 1
ATOM 588 C C . ASP A 1 85 ? 12.185 -2.832 -7.248 1.00 87.94 85 ASP A C 1
ATOM 590 O O . ASP A 1 85 ? 13.256 -3.437 -7.205 1.00 87.94 85 ASP A O 1
ATOM 594 N N . SER A 1 86 ? 12.128 -1.520 -6.967 1.00 86.44 86 SER A N 1
ATOM 595 C CA . SER A 1 86 ? 13.273 -0.711 -6.516 1.00 86.44 86 SER A CA 1
ATOM 596 C C . SER A 1 86 ? 12.870 0.391 -5.531 1.00 86.44 86 SER A C 1
ATOM 598 O O . SER A 1 86 ? 11.767 0.926 -5.615 1.00 86.44 86 SER A O 1
ATOM 600 N N . GLU A 1 87 ? 13.797 0.799 -4.658 1.00 86.19 87 GLU A N 1
ATOM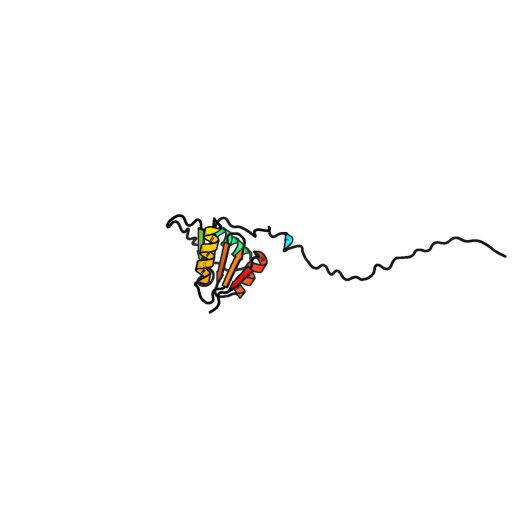 601 C CA . GLU A 1 87 ? 13.590 1.899 -3.694 1.00 86.19 87 GLU A CA 1
ATOM 602 C C . GLU A 1 87 ? 13.220 3.218 -4.390 1.00 86.19 87 GLU A C 1
ATOM 604 O O . GLU A 1 87 ? 12.362 3.960 -3.927 1.00 86.19 87 GLU A O 1
ATOM 609 N N . ARG A 1 88 ? 13.816 3.503 -5.558 1.00 86.81 88 ARG A N 1
ATOM 610 C CA . ARG A 1 88 ? 13.458 4.682 -6.366 1.00 86.81 88 ARG A CA 1
ATOM 611 C C . ARG A 1 88 ? 11.975 4.668 -6.743 1.00 86.81 88 ARG A C 1
ATOM 613 O O . ARG A 1 88 ? 11.339 5.714 -6.760 1.00 86.81 88 ARG A O 1
ATOM 620 N N . MET A 1 89 ? 11.451 3.499 -7.102 1.00 86.88 89 MET A N 1
ATOM 621 C CA . MET A 1 89 ? 10.059 3.343 -7.510 1.00 86.88 89 MET A CA 1
ATOM 622 C C . MET A 1 89 ? 9.105 3.394 -6.317 1.00 86.88 89 MET A C 1
ATOM 624 O O . MET A 1 89 ? 8.033 3.975 -6.425 1.00 86.88 89 MET A O 1
ATOM 628 N N . GLU A 1 90 ? 9.521 2.851 -5.175 1.00 88.56 90 GLU A N 1
ATOM 629 C CA . GLU A 1 90 ? 8.795 2.977 -3.910 1.00 88.56 90 GLU A CA 1
ATOM 630 C C . GLU A 1 90 ? 8.601 4.453 -3.537 1.00 88.56 90 GLU A C 1
ATOM 632 O O . GLU A 1 90 ? 7.472 4.886 -3.317 1.00 88.56 90 GLU A O 1
ATOM 637 N N . GLN A 1 91 ? 9.672 5.252 -3.585 1.00 88.94 91 GLN A N 1
ATOM 638 C CA . GLN A 1 91 ? 9.591 6.692 -3.326 1.00 88.94 91 GLN A CA 1
ATOM 639 C C . GLN A 1 91 ? 8.670 7.404 -4.325 1.00 88.94 91 GLN A C 1
ATOM 641 O O . GLN A 1 91 ? 7.828 8.193 -3.917 1.00 88.94 91 GLN A O 1
ATOM 646 N N . GLN A 1 92 ? 8.743 7.072 -5.619 1.00 88.06 92 GLN A N 1
ATOM 647 C CA . GLN A 1 92 ? 7.841 7.649 -6.626 1.00 88.06 92 GLN A CA 1
ATOM 648 C C . GLN A 1 92 ? 6.365 7.298 -6.388 1.00 88.06 92 GLN A C 1
ATOM 650 O O . GLN A 1 92 ? 5.492 8.130 -6.634 1.00 88.06 92 GLN A O 1
ATOM 655 N N . MET A 1 93 ? 6.066 6.084 -5.913 1.00 88.94 93 MET A N 1
ATOM 656 C CA . MET A 1 93 ? 4.704 5.713 -5.522 1.00 88.94 93 MET A CA 1
ATOM 657 C C . MET A 1 93 ? 4.225 6.533 -4.327 1.00 88.94 93 MET A C 1
ATOM 659 O O . MET A 1 93 ? 3.103 7.033 -4.355 1.00 88.94 93 MET A O 1
ATOM 663 N N . ILE A 1 94 ? 5.069 6.693 -3.304 1.00 90.56 94 ILE A N 1
ATOM 664 C CA . ILE A 1 94 ? 4.749 7.479 -2.108 1.00 90.56 94 ILE A CA 1
ATOM 665 C C . ILE A 1 94 ? 4.520 8.948 -2.478 1.00 90.56 94 ILE A C 1
ATOM 667 O O . ILE A 1 94 ? 3.469 9.486 -2.149 1.00 90.56 94 ILE A O 1
ATOM 671 N N . GLU A 1 95 ? 5.424 9.566 -3.242 1.00 90.31 95 GLU A N 1
ATOM 672 C CA . GLU A 1 95 ? 5.279 10.945 -3.738 1.00 90.31 95 GLU A CA 1
ATOM 673 C C . GLU A 1 95 ? 3.973 11.132 -4.534 1.00 90.31 95 GLU A C 1
ATOM 675 O O . GLU A 1 95 ? 3.289 12.149 -4.409 1.00 90.31 95 GLU A O 1
ATOM 680 N N . GLY A 1 96 ? 3.590 10.134 -5.339 1.00 88.38 96 GLY A N 1
ATOM 681 C CA . GLY A 1 96 ? 2.326 10.141 -6.076 1.00 88.38 96 GLY A CA 1
ATOM 682 C C . GLY A 1 96 ? 1.092 10.120 -5.168 1.00 88.38 96 GLY A C 1
ATOM 683 O O . GLY A 1 96 ? 0.090 10.756 -5.491 1.00 88.38 96 GLY A O 1
ATOM 684 N N . LEU A 1 97 ? 1.165 9.422 -4.032 1.00 90.56 97 LEU A N 1
ATOM 685 C CA . LEU A 1 97 ? 0.100 9.375 -3.026 1.00 90.56 97 LEU A CA 1
ATOM 686 C C . LEU A 1 97 ? 0.053 10.651 -2.185 1.00 90.56 97 LEU A C 1
ATOM 688 O O . LEU A 1 97 ? -1.034 11.131 -1.880 1.00 90.56 97 LEU A O 1
ATOM 692 N N . GLU A 1 98 ? 1.205 11.237 -1.861 1.00 89.31 98 GLU A N 1
ATOM 693 C CA . GLU A 1 98 ? 1.295 12.507 -1.132 1.00 89.31 98 GLU A CA 1
ATOM 694 C C . GLU A 1 98 ? 0.599 13.664 -1.865 1.00 89.31 98 GLU A C 1
ATOM 696 O O . GLU A 1 98 ? 0.111 14.594 -1.225 1.00 89.31 98 GLU A O 1
ATOM 701 N N . GLY A 1 99 ? 0.489 13.586 -3.195 1.00 86.50 99 GLY A N 1
ATOM 702 C CA . GLY A 1 99 ? -0.267 14.535 -4.015 1.00 86.50 99 GLY A CA 1
ATOM 703 C C . GLY A 1 99 ? -1.793 14.364 -3.995 1.00 86.50 99 GLY A C 1
ATOM 704 O O . GLY A 1 99 ? -2.482 15.110 -4.693 1.00 86.50 99 GLY A O 1
ATOM 705 N N . ILE A 1 100 ? -2.333 13.386 -3.260 1.00 87.31 100 ILE A N 1
ATOM 706 C CA . ILE A 1 100 ? -3.771 13.097 -3.193 1.00 87.31 100 ILE A CA 1
ATOM 707 C C . ILE A 1 100 ? -4.306 13.507 -1.819 1.00 87.31 100 ILE A C 1
ATOM 709 O O . ILE A 1 100 ? -3.978 12.895 -0.804 1.00 87.31 100 ILE A O 1
ATOM 713 N N . ASP A 1 101 ? -5.177 14.512 -1.780 1.00 91.38 101 ASP A N 1
ATOM 714 C CA . ASP A 1 101 ? -5.756 15.005 -0.526 1.00 91.38 101 ASP A CA 1
ATOM 715 C C . ASP A 1 101 ? -6.645 13.957 0.158 1.00 91.38 101 ASP A C 1
ATOM 717 O O . ASP A 1 101 ? -7.558 13.389 -0.448 1.00 91.38 101 ASP A O 1
ATOM 721 N N . GLY A 1 102 ? -6.430 13.756 1.460 1.00 90.94 102 GLY A N 1
ATOM 722 C CA . GLY A 1 102 ? -7.252 12.872 2.288 1.00 90.94 102 GLY A CA 1
ATOM 723 C C . GLY A 1 102 ? -7.046 11.379 2.030 1.00 90.94 102 GLY A C 1
ATOM 724 O O . GLY A 1 102 ? -7.859 10.581 2.495 1.00 90.94 102 GLY A O 1
ATOM 725 N N . ILE A 1 103 ? -5.987 10.997 1.312 1.00 94.81 103 ILE A N 1
ATOM 726 C CA . ILE A 1 103 ? -5.588 9.598 1.186 1.00 94.81 103 ILE A CA 1
ATOM 727 C C . ILE A 1 103 ? -4.805 9.168 2.430 1.00 94.81 103 ILE A C 1
ATOM 729 O O . ILE A 1 103 ? -3.988 9.902 2.995 1.00 94.81 103 ILE A O 1
ATOM 733 N N . HIS A 1 104 ? -5.036 7.934 2.846 1.00 96.31 104 HIS A N 1
ATOM 734 C CA . HIS A 1 104 ? -4.210 7.225 3.806 1.00 96.31 104 HIS A CA 1
ATOM 735 C C . HIS A 1 104 ? -3.419 6.165 3.057 1.00 96.31 104 HIS A C 1
ATOM 737 O O . HIS A 1 104 ? -3.915 5.582 2.092 1.00 96.31 104 HIS A O 1
ATOM 743 N N . TYR A 1 105 ? -2.196 5.899 3.490 1.00 95.75 105 TYR A N 1
ATOM 744 C CA . TYR A 1 105 ? -1.393 4.851 2.886 1.00 95.75 105 TYR A CA 1
ATOM 745 C C . TYR A 1 105 ? -0.540 4.134 3.922 1.00 95.75 105 TYR A C 1
ATOM 747 O O . TYR A 1 105 ? 0.014 4.741 4.835 1.00 95.75 105 TYR A O 1
ATOM 755 N N . LEU A 1 106 ? -0.490 2.816 3.781 1.00 95.31 106 LEU A N 1
ATOM 756 C CA . LEU A 1 106 ? 0.288 1.882 4.573 1.00 95.31 106 LEU A CA 1
ATOM 757 C C . LEU A 1 106 ? 1.504 1.468 3.752 1.00 95.31 106 LEU A C 1
ATOM 759 O O . LEU A 1 106 ? 1.330 0.920 2.664 1.00 95.31 106 LEU A O 1
ATOM 763 N N . VAL A 1 107 ? 2.706 1.719 4.269 1.00 92.44 107 VAL A N 1
ATOM 764 C CA . VAL A 1 107 ? 3.969 1.344 3.615 1.00 92.44 107 VAL A CA 1
ATOM 765 C C . VAL A 1 107 ? 4.709 0.337 4.475 1.00 92.44 107 VAL A C 1
ATOM 767 O O . VAL A 1 107 ? 4.804 0.499 5.694 1.00 92.44 107 VAL A O 1
ATOM 770 N N . GLN A 1 108 ? 5.251 -0.690 3.826 1.00 90.94 108 GLN A N 1
ATOM 771 C CA . GLN A 1 108 ? 6.167 -1.635 4.445 1.00 90.94 108 GLN A CA 1
ATOM 772 C C . GLN A 1 108 ? 6.992 -2.334 3.363 1.00 90.94 108 GLN A C 1
ATOM 774 O O . GLN A 1 108 ? 6.461 -2.754 2.340 1.00 90.94 108 GLN A O 1
ATOM 779 N N . GLY A 1 109 ? 8.295 -2.507 3.580 1.00 89.38 109 GLY A N 1
ATOM 780 C CA . GLY A 1 109 ? 9.148 -3.192 2.607 1.00 89.38 109 GLY A CA 1
ATOM 781 C C . GLY A 1 109 ? 9.106 -2.534 1.228 1.00 89.38 109 GLY A C 1
ATOM 782 O O . GLY A 1 109 ? 9.567 -1.418 1.087 1.00 89.38 109 GLY A O 1
ATOM 783 N N . ASN A 1 110 ? 8.609 -3.240 0.209 1.00 92.19 110 ASN A N 1
ATOM 784 C CA . ASN A 1 110 ? 8.529 -2.732 -1.168 1.00 92.19 110 ASN A CA 1
ATOM 785 C C . ASN A 1 110 ? 7.106 -2.481 -1.666 1.00 92.19 110 ASN A C 1
ATOM 787 O O . ASN A 1 110 ? 6.871 -2.461 -2.876 1.00 92.19 110 ASN A O 1
ATOM 791 N N . TRP A 1 111 ? 6.145 -2.380 -0.758 1.00 94.06 111 TRP A N 1
ATOM 792 C CA . TRP A 1 111 ? 4.746 -2.289 -1.123 1.00 94.06 111 TRP A CA 1
ATOM 793 C C . TRP A 1 111 ? 4.025 -1.167 -0.394 1.00 94.06 111 TRP A C 1
ATOM 795 O O . TRP A 1 111 ? 4.438 -0.702 0.670 1.00 94.06 111 TRP A O 1
ATOM 805 N N . VAL A 1 112 ? 2.916 -0.758 -1.000 1.00 95.06 112 VAL A N 1
ATOM 806 C CA . VAL A 1 112 ? 2.002 0.239 -0.466 1.00 95.06 112 VAL A CA 1
ATOM 807 C C . VAL A 1 112 ? 0.555 -0.215 -0.646 1.00 95.06 112 VAL A C 1
ATOM 809 O O . VAL A 1 112 ? 0.189 -0.785 -1.676 1.00 95.06 112 VAL A O 1
ATOM 812 N N . ALA A 1 113 ? -0.276 0.048 0.357 1.00 96.31 113 ALA A N 1
ATOM 813 C CA . ALA A 1 113 ? -1.729 -0.010 0.249 1.00 96.31 113 ALA A CA 1
ATOM 814 C C . ALA A 1 113 ? -2.293 1.376 0.555 1.00 96.31 113 ALA A C 1
ATOM 816 O O . ALA A 1 113 ? -1.979 1.940 1.597 1.00 96.31 113 ALA A O 1
ATOM 817 N N . ALA A 1 114 ? -3.109 1.932 -0.334 1.00 96.44 114 ALA A N 1
ATOM 818 C CA . ALA A 1 114 ? -3.670 3.271 -0.193 1.00 96.44 114 ALA A CA 1
ATOM 819 C C . ALA A 1 114 ? -5.198 3.238 -0.231 1.00 96.44 114 ALA A C 1
ATOM 821 O O . ALA A 1 114 ? -5.781 2.516 -1.041 1.00 96.44 114 ALA A O 1
ATOM 822 N N . SER A 1 115 ? -5.835 4.015 0.645 1.00 95.94 115 SER A N 1
ATOM 823 C CA . SER A 1 115 ? -7.290 4.135 0.732 1.00 95.94 115 SER A CA 1
ATOM 824 C C . SER A 1 115 ? -7.729 5.438 1.390 1.00 95.94 115 SER A C 1
ATOM 826 O O . SER A 1 115 ? -6.985 6.021 2.176 1.00 95.94 115 SER A O 1
ATOM 828 N N . GLN A 1 116 ? -8.930 5.923 1.062 1.00 94.50 116 GLN A N 1
ATOM 829 C CA . GLN A 1 116 ? -9.534 7.056 1.776 1.00 94.50 116 GLN A CA 1
ATOM 830 C C . GLN A 1 116 ? -10.146 6.617 3.114 1.00 94.50 116 GLN A C 1
ATOM 832 O O . GLN A 1 116 ? -10.388 7.449 3.987 1.00 94.50 116 GLN A O 1
ATOM 837 N N . ASP A 1 117 ? -10.379 5.319 3.302 1.00 94.06 117 ASP A N 1
ATOM 838 C CA . ASP A 1 117 ? -10.801 4.735 4.566 1.00 94.06 117 ASP A CA 1
ATOM 839 C C . ASP A 1 117 ? -9.593 4.221 5.359 1.00 94.06 117 ASP A C 1
ATOM 841 O O . ASP A 1 117 ? -9.077 3.119 5.149 1.00 94.06 117 ASP A O 1
ATOM 845 N N . ARG A 1 118 ? -9.157 5.016 6.342 1.00 94.38 118 ARG A N 1
ATOM 846 C CA . ARG A 1 118 ? -8.074 4.622 7.249 1.00 94.38 118 ARG A CA 1
ATOM 847 C C . ARG A 1 118 ? -8.359 3.295 7.957 1.00 94.38 118 ARG A C 1
ATOM 849 O O . ARG A 1 118 ? -7.425 2.521 8.143 1.00 94.38 118 ARG A O 1
ATOM 856 N N . ALA A 1 119 ? -9.602 3.027 8.364 1.00 93.25 119 ALA A N 1
ATOM 857 C CA . ALA A 1 119 ? -9.925 1.827 9.139 1.00 93.25 119 ALA A CA 1
ATOM 858 C C . ALA A 1 119 ? -9.622 0.553 8.342 1.00 93.25 119 ALA A C 1
ATOM 860 O O . ALA A 1 119 ? -9.119 -0.423 8.890 1.00 93.25 119 ALA A O 1
ATOM 861 N N . ARG A 1 120 ? -9.823 0.607 7.026 1.00 91.00 120 ARG A N 1
ATOM 862 C CA . ARG A 1 120 ? -9.499 -0.488 6.117 1.00 91.00 120 ARG A CA 1
ATOM 863 C C . ARG A 1 120 ? -8.004 -0.800 6.060 1.00 91.00 120 ARG A C 1
ATOM 865 O O . ARG A 1 120 ? -7.621 -1.957 5.929 1.00 91.00 120 ARG A O 1
ATOM 872 N N . LEU A 1 121 ? -7.149 0.215 6.163 1.00 94.94 121 LEU A N 1
ATOM 873 C CA . LEU A 1 121 ? -5.699 0.010 6.224 1.00 94.94 121 LEU A CA 1
ATOM 874 C C . LEU A 1 121 ? -5.250 -0.528 7.583 1.00 94.94 121 LEU A C 1
ATOM 876 O O . LEU A 1 121 ? -4.251 -1.236 7.655 1.00 94.94 121 LEU A O 1
ATOM 880 N N . GLU A 1 122 ? -5.978 -0.207 8.653 1.00 94.19 122 GLU A N 1
ATOM 881 C CA . GLU A 1 122 ? -5.697 -0.727 9.993 1.00 94.19 122 GLU A CA 1
ATOM 882 C C . GLU A 1 122 ? -5.907 -2.252 10.037 1.00 94.19 122 GLU A C 1
ATOM 884 O O . GLU A 1 122 ? -5.047 -2.939 10.580 1.00 94.19 122 GLU A O 1
ATOM 889 N N . GLU A 1 123 ? -6.950 -2.777 9.375 1.00 91.50 123 GLU A N 1
ATOM 890 C CA . GLU A 1 123 ? -7.171 -4.229 9.203 1.00 91.50 123 GLU A CA 1
ATOM 891 C C . GLU A 1 123 ? -5.970 -4.906 8.519 1.00 91.50 123 GLU A C 1
ATOM 893 O O . GLU A 1 123 ? -5.452 -5.910 8.995 1.00 91.50 123 GLU A O 1
ATOM 898 N N . ILE A 1 124 ? -5.466 -4.317 7.430 1.00 93.06 124 ILE A N 1
ATOM 899 C CA . ILE A 1 124 ? -4.314 -4.860 6.690 1.00 93.06 124 ILE A CA 1
ATOM 900 C C . ILE A 1 124 ? -3.030 -4.792 7.534 1.00 93.06 124 ILE A C 1
ATOM 902 O O . ILE A 1 124 ? -2.208 -5.710 7.502 1.00 93.06 124 ILE A O 1
ATOM 906 N N . ARG A 1 125 ? -2.842 -3.704 8.291 1.00 93.25 125 ARG A N 1
ATOM 907 C CA . ARG A 1 125 ? -1.653 -3.475 9.123 1.00 93.25 125 ARG A CA 1
ATOM 908 C C . ARG A 1 125 ? -1.534 -4.489 10.258 1.00 93.25 125 ARG A C 1
ATOM 910 O O . ARG A 1 125 ? -0.412 -4.833 10.618 1.00 93.25 125 ARG A O 1
ATOM 917 N N . GLU A 1 126 ? -2.642 -4.939 10.844 1.00 89.88 126 GLU A N 1
ATOM 918 C CA . GLU A 1 126 ? -2.612 -5.911 11.948 1.00 89.88 126 GLU A CA 1
ATOM 919 C C . GLU A 1 126 ? -1.869 -7.201 11.566 1.00 89.88 126 GLU A C 1
ATOM 921 O O . GLU A 1 126 ? -1.090 -7.708 12.376 1.00 89.88 126 GLU A O 1
ATOM 926 N N . ASP A 1 127 ? -2.015 -7.654 10.318 1.00 90.06 127 ASP A N 1
ATOM 927 C CA . ASP A 1 127 ? -1.391 -8.889 9.835 1.00 90.06 127 ASP A CA 1
ATOM 928 C C . ASP A 1 127 ? -0.106 -8.662 9.027 1.00 90.06 127 ASP A C 1
ATOM 930 O O . ASP A 1 127 ? 0.840 -9.448 9.128 1.00 90.06 127 ASP A O 1
ATOM 934 N N . LEU A 1 128 ? -0.038 -7.598 8.217 1.00 90.75 128 LEU A N 1
ATOM 935 C CA . LEU A 1 128 ? 1.108 -7.346 7.327 1.00 90.75 128 LEU A CA 1
ATOM 936 C C . LEU A 1 128 ? 2.135 -6.359 7.906 1.00 90.75 128 LEU A C 1
ATOM 938 O O . LEU A 1 128 ? 3.239 -6.218 7.366 1.00 90.75 128 LEU A O 1
ATOM 942 N N . GLY A 1 129 ? 1.806 -5.705 9.021 1.00 90.19 129 GLY A N 1
ATOM 943 C CA . GLY A 1 129 ? 2.618 -4.663 9.640 1.00 90.19 129 GLY A CA 1
ATOM 944 C C . GLY A 1 129 ? 2.666 -3.373 8.817 1.00 90.19 129 GLY A C 1
ATOM 945 O O . GLY A 1 129 ? 1.836 -3.144 7.939 1.00 90.19 129 GLY A O 1
ATOM 946 N N . GLY A 1 130 ? 3.660 -2.532 9.111 1.00 88.25 130 GLY A N 1
ATOM 947 C CA . GLY A 1 130 ? 3.872 -1.237 8.455 1.00 88.25 130 GLY A CA 1
ATOM 948 C C . GLY A 1 130 ? 3.321 -0.044 9.232 1.00 88.25 130 GLY A C 1
ATOM 949 O O . GLY A 1 130 ? 2.708 -0.187 10.294 1.00 88.25 130 GLY A O 1
ATOM 950 N N . GLU A 1 131 ? 3.548 1.149 8.687 1.00 90.50 131 GLU A N 1
ATOM 951 C CA . GLU A 1 131 ? 3.081 2.414 9.257 1.00 90.50 131 GLU A CA 1
ATOM 952 C C . GLU A 1 131 ? 2.054 3.081 8.337 1.00 90.50 131 GLU A C 1
ATOM 954 O O . GLU A 1 131 ? 2.234 3.134 7.119 1.00 90.50 131 GLU A O 1
ATOM 959 N N . ILE A 1 132 ? 0.961 3.575 8.931 1.00 94.19 132 ILE A N 1
ATOM 960 C CA . ILE A 1 132 ? -0.083 4.303 8.202 1.00 94.19 132 ILE A CA 1
ATOM 961 C C . ILE A 1 132 ? 0.209 5.795 8.274 1.00 94.19 132 ILE A C 1
ATOM 963 O O . ILE A 1 132 ? 0.044 6.419 9.328 1.00 94.19 132 ILE A O 1
ATOM 967 N N . THR A 1 133 ? 0.517 6.368 7.120 1.00 95.12 133 THR A N 1
ATOM 968 C CA . THR A 1 133 ? 0.635 7.809 6.915 1.00 95.12 133 THR A CA 1
ATOM 969 C C . THR A 1 133 ? -0.658 8.352 6.318 1.00 95.12 133 THR A C 1
ATOM 971 O O . THR A 1 133 ? -1.454 7.638 5.709 1.00 95.12 133 THR A O 1
ATOM 974 N N . SER A 1 134 ? -0.945 9.621 6.582 1.00 93.81 134 SER A N 1
ATOM 975 C CA . SER A 1 134 ? -2.151 10.298 6.104 1.00 93.81 134 SER A CA 1
ATOM 976 C C . SER A 1 134 ? -1.753 11.625 5.490 1.00 93.81 134 SER A C 1
ATOM 978 O O . SER A 1 134 ? -1.007 12.378 6.119 1.00 93.81 134 SER A O 1
ATOM 980 N N . THR A 1 135 ? -2.262 11.925 4.300 1.00 90.31 135 THR A N 1
ATOM 981 C CA . THR A 1 135 ? -2.079 13.247 3.705 1.00 90.31 135 THR A CA 1
ATOM 982 C C . THR A 1 135 ? -3.032 14.238 4.368 1.00 90.31 135 THR A C 1
ATOM 984 O O . THR A 1 135 ? -4.189 13.937 4.683 1.00 90.31 135 THR A O 1
ATOM 987 N N . SER A 1 136 ? -2.521 15.428 4.669 1.00 79.69 136 SER A N 1
ATOM 988 C CA . SER A 1 136 ? -3.326 16.536 5.183 1.00 79.69 136 SER A CA 1
ATOM 989 C C . SER A 1 136 ? -4.172 17.158 4.067 1.00 79.69 136 SER A C 1
ATOM 991 O O . SER A 1 136 ? -3.764 17.138 2.912 1.00 79.69 136 SER A O 1
ATOM 993 N N . ARG A 1 137 ? -5.335 17.715 4.428 1.00 57.72 137 ARG A N 1
ATOM 994 C CA . ARG A 1 137 ? -6.114 18.606 3.549 1.00 57.72 137 ARG A CA 1
ATOM 995 C C . ARG A 1 137 ? -5.505 20.000 3.464 1.00 57.72 137 ARG A C 1
ATOM 997 O O . ARG A 1 137 ? -4.878 20.408 4.470 1.00 57.72 137 ARG A O 1
#

Foldseek 3Di:
DDDDDDDDPPPPPDDDPPDDDCPPPPPVVPAPPQFDADPAQQRVVVLLVVLVFQQCWDDKDDPPPPDQQKIKTHSDPFKIKIFGPDPVNQVVVVVVQLPDAQKKWFDGRGMIIIGSDPVSVVSSCVRRNGDIDTHHD